Protein AF-A0A9C8FVY1-F1 (afdb_monomer_lite)

Structure (mmCIF, N/CA/C/O backbone):
data_AF-A0A9C8FVY1-F1
#
_entry.id   AF-A0A9C8FVY1-F1
#
loop_
_atom_site.group_PDB
_atom_site.id
_atom_site.type_symbol
_atom_site.label_atom_id
_atom_site.label_alt_id
_atom_site.label_comp_id
_atom_site.label_asym_id
_atom_site.label_entity_id
_atom_site.label_seq_id
_atom_site.pdbx_PDB_ins_code
_atom_site.Cartn_x
_atom_site.Cartn_y
_atom_site.Cartn_z
_atom_site.occupancy
_atom_site.B_iso_or_equiv
_atom_site.auth_seq_id
_atom_site.auth_comp_id
_atom_site.auth_asym_id
_atom_site.auth_atom_id
_atom_site.pdbx_PDB_model_num
ATOM 1 N N . MET A 1 1 ? 9.118 -18.200 20.146 1.00 46.69 1 MET A N 1
ATOM 2 C CA . MET A 1 1 ? 8.222 -17.027 20.017 1.00 46.69 1 MET A CA 1
ATOM 3 C C . MET A 1 1 ? 8.966 -15.969 19.210 1.00 46.69 1 MET A C 1
ATOM 5 O O . MET A 1 1 ? 10.042 -15.576 19.643 1.00 46.69 1 MET A O 1
ATOM 9 N N . ARG A 1 2 ? 8.496 -15.582 18.015 1.00 62.22 2 ARG A N 1
ATOM 10 C CA . ARG A 1 2 ? 9.132 -14.484 17.258 1.00 62.22 2 ARG A CA 1
ATOM 11 C C . ARG A 1 2 ? 8.849 -13.166 17.982 1.00 62.22 2 ARG A C 1
ATOM 13 O O . ARG A 1 2 ? 7.723 -12.948 18.423 1.00 62.22 2 ARG A O 1
ATOM 20 N N . LYS A 1 3 ? 9.872 -12.326 18.146 1.00 69.19 3 LYS A N 1
ATOM 21 C CA . LYS A 1 3 ? 9.739 -11.015 18.790 1.00 69.19 3 LYS A CA 1
ATOM 22 C C . LYS A 1 3 ? 8.829 -10.148 17.915 1.00 69.19 3 LYS A C 1
ATOM 24 O O . LYS A 1 3 ? 9.077 -10.031 16.721 1.00 69.19 3 LYS A O 1
ATOM 29 N N . GLN A 1 4 ? 7.752 -9.616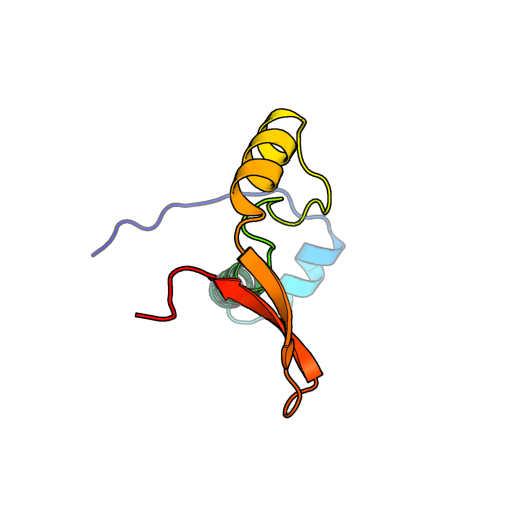 18.486 1.00 80.00 4 GLN A N 1
ATOM 30 C CA . GLN A 1 4 ? 6.897 -8.667 17.776 1.00 80.00 4 GLN A CA 1
ATOM 31 C C . GLN A 1 4 ? 7.550 -7.287 17.850 1.00 80.00 4 GLN A C 1
ATOM 33 O O . GLN A 1 4 ? 7.895 -6.831 18.940 1.00 80.00 4 GLN A O 1
ATOM 38 N N . GLU A 1 5 ? 7.739 -6.644 16.701 1.00 88.69 5 GLU A N 1
ATOM 39 C CA . GLU A 1 5 ? 8.165 -5.248 16.652 1.00 88.69 5 GLU A CA 1
ATOM 40 C C . GLU A 1 5 ? 6.969 -4.325 16.898 1.00 88.69 5 GLU A C 1
ATOM 42 O O . GLU A 1 5 ? 5.856 -4.586 16.436 1.00 88.69 5 GLU A O 1
ATOM 47 N N . ILE A 1 6 ? 7.192 -3.257 17.664 1.00 88.75 6 ILE A N 1
ATOM 48 C CA . ILE A 1 6 ? 6.174 -2.244 17.946 1.00 88.75 6 ILE A CA 1
ATOM 49 C C . ILE A 1 6 ? 6.387 -1.095 16.967 1.00 88.75 6 ILE A C 1
ATOM 51 O O . ILE A 1 6 ? 7.419 -0.430 17.004 1.00 88.75 6 ILE A O 1
ATOM 55 N N . ILE A 1 7 ? 5.388 -0.851 16.121 1.00 87.31 7 ILE A N 1
ATOM 56 C CA . ILE A 1 7 ? 5.353 0.279 15.192 1.00 87.31 7 ILE A CA 1
ATOM 57 C C . ILE A 1 7 ? 4.330 1.286 15.716 1.00 87.31 7 ILE A C 1
ATOM 59 O O . ILE A 1 7 ? 3.157 0.951 15.887 1.00 87.31 7 ILE A O 1
ATOM 63 N N . SER A 1 8 ? 4.770 2.521 15.945 1.00 90.31 8 SER A N 1
ATOM 64 C CA . SER A 1 8 ? 3.912 3.637 16.350 1.00 90.31 8 SER A CA 1
ATOM 65 C C . SER A 1 8 ? 3.840 4.654 15.219 1.00 90.31 8 SER A C 1
ATOM 67 O O . SER A 1 8 ? 4.872 5.102 14.726 1.00 90.31 8 SER A O 1
ATOM 69 N N . PHE A 1 9 ? 2.634 5.057 14.831 1.00 90.50 9 PHE A N 1
ATOM 70 C CA . PHE A 1 9 ? 2.417 6.108 13.839 1.00 90.50 9 PHE A CA 1
ATOM 71 C C . PHE A 1 9 ? 1.380 7.111 14.345 1.00 90.50 9 PHE A C 1
ATOM 73 O O . PHE A 1 9 ? 0.549 6.801 15.200 1.00 90.50 9 PHE A O 1
ATOM 80 N N . LYS A 1 10 ? 1.448 8.340 13.828 1.00 94.94 10 LYS A N 1
ATOM 81 C CA . LYS A 1 10 ? 0.452 9.376 14.112 1.00 94.94 10 LYS A CA 1
ATOM 82 C C . LYS A 1 10 ? -0.770 9.135 13.228 1.00 94.94 10 LYS A C 1
ATOM 84 O O . LYS A 1 10 ? -0.625 9.006 12.018 1.00 94.94 10 LYS A O 1
ATOM 89 N N . ALA A 1 11 ? -1.950 9.095 13.833 1.00 94.3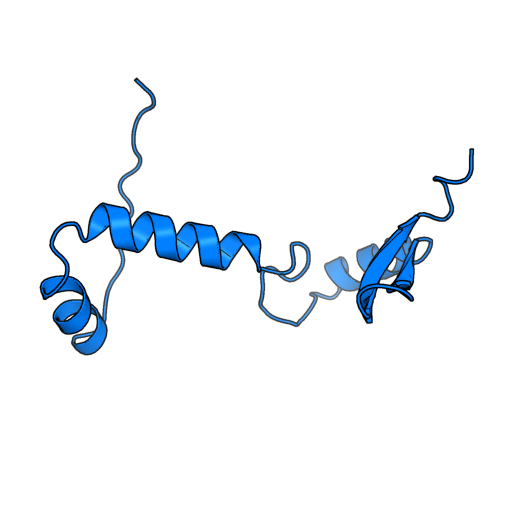8 11 ALA A N 1
ATOM 90 C CA . ALA A 1 11 ? -3.225 8.968 13.138 1.00 94.38 11 ALA A CA 1
ATOM 91 C C . ALA A 1 11 ? -4.017 10.269 13.282 1.00 94.38 11 ALA A C 1
ATOM 93 O O . ALA A 1 11 ? -3.997 10.890 14.347 1.00 94.38 11 ALA A O 1
ATOM 94 N N . ASP A 1 12 ? -4.712 10.676 12.222 1.00 97.19 12 ASP A N 1
ATOM 95 C CA . ASP A 1 12 ? -5.671 11.772 12.315 1.00 97.19 12 ASP A CA 1
ATOM 96 C C . ASP A 1 12 ? -6.907 11.366 13.139 1.00 97.19 12 ASP A C 1
ATOM 98 O O . ASP A 1 12 ? -7.163 10.185 13.402 1.00 97.19 12 ASP A O 1
ATOM 102 N N . GLN A 1 13 ? -7.685 12.364 13.561 1.00 97.56 13 GLN A N 1
ATOM 103 C CA . GLN A 1 13 ? -8.862 12.146 14.399 1.00 97.56 13 GLN A CA 1
ATOM 104 C C . GLN A 1 13 ? -9.886 11.210 13.740 1.00 97.56 13 GLN A C 1
ATOM 106 O O . GLN A 1 13 ? -10.465 10.356 14.413 1.00 97.56 13 GLN A O 1
ATOM 111 N N . ARG A 1 14 ? -10.072 11.318 12.421 1.00 97.44 14 ARG A N 1
ATOM 112 C CA . ARG A 1 14 ? -11.042 10.510 11.679 1.00 97.44 14 ARG A CA 1
ATOM 113 C C . ARG A 1 14 ? -10.660 9.030 11.706 1.00 97.44 14 ARG A C 1
ATOM 115 O O . ARG A 1 14 ? -11.526 8.178 11.913 1.00 97.44 14 ARG A O 1
ATOM 122 N N . LEU A 1 15 ? -9.378 8.713 11.534 1.00 95.12 15 LEU A N 1
ATOM 123 C CA . LEU A 1 15 ? -8.864 7.349 11.617 1.00 95.12 15 LEU A CA 1
ATOM 124 C C . LEU A 1 15 ? -8.993 6.794 13.040 1.00 95.12 15 LEU A C 1
ATOM 126 O O . LEU A 1 15 ? -9.423 5.654 13.214 1.00 95.12 15 LEU A O 1
ATOM 130 N N . VAL A 1 16 ? -8.682 7.596 14.062 1.00 95.25 16 VAL A N 1
ATOM 131 C CA . VAL A 1 16 ? -8.824 7.188 15.471 1.00 95.25 16 VAL A CA 1
ATOM 132 C C . VAL A 1 16 ? -10.278 6.848 15.806 1.00 95.25 16 VAL A C 1
ATOM 134 O O . VAL A 1 16 ? -10.549 5.788 16.372 1.00 95.25 16 VAL A O 1
ATOM 137 N N . GLU A 1 17 ? -11.227 7.703 15.425 1.00 97.06 17 GLU A N 1
ATOM 138 C CA . GLU A 1 17 ? -12.659 7.481 15.658 1.00 97.06 17 GLU A CA 1
ATOM 139 C C . GLU A 1 17 ? -13.185 6.232 14.943 1.00 97.06 17 GLU A C 1
ATOM 141 O O . GLU A 1 17 ? -13.990 5.490 15.509 1.00 97.06 17 GLU A O 1
ATOM 146 N N . ALA A 1 18 ? -12.719 5.970 13.719 1.00 95.50 18 ALA A N 1
ATOM 147 C CA . ALA A 1 18 ? -13.066 4.757 12.987 1.00 95.50 18 ALA A CA 1
ATOM 148 C C . ALA A 1 18 ? -12.518 3.502 13.682 1.00 95.50 18 ALA A C 1
ATOM 150 O O . ALA A 1 18 ? -13.262 2.548 13.911 1.00 95.50 18 ALA A O 1
ATOM 151 N N . LEU A 1 19 ? -11.240 3.516 14.076 1.00 94.94 19 LEU A N 1
ATOM 152 C CA . LEU A 1 19 ? -10.592 2.388 14.748 1.00 94.94 19 LEU A CA 1
ATOM 153 C C . LEU A 1 19 ? -11.206 2.101 16.124 1.00 94.94 19 LEU A C 1
ATOM 155 O O . LEU A 1 19 ? -11.310 0.940 16.507 1.00 94.94 19 LEU A O 1
ATOM 159 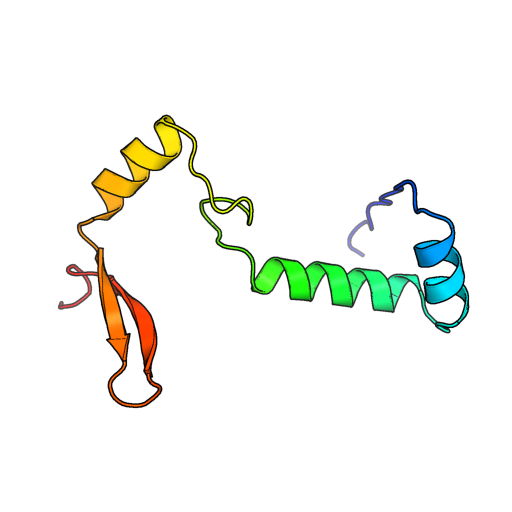N N . ASN A 1 20 ? -11.660 3.115 16.864 1.00 94.75 20 ASN A N 1
ATOM 160 C CA . ASN A 1 20 ? -12.278 2.933 18.185 1.00 94.75 20 ASN A CA 1
ATOM 161 C C . ASN A 1 20 ? -13.581 2.118 18.161 1.00 94.75 20 ASN A C 1
ATOM 163 O O . ASN A 1 20 ? -13.976 1.583 19.193 1.00 94.75 20 ASN A O 1
ATOM 167 N N . LYS A 1 21 ? -14.230 1.989 16.999 1.00 94.75 21 LYS A N 1
ATOM 168 C CA . LYS A 1 21 ? -15.435 1.164 16.818 1.00 94.75 21 LYS A CA 1
ATOM 169 C C . LYS A 1 21 ? -15.113 -0.316 16.579 1.00 94.75 21 LYS A C 1
ATOM 171 O O . LYS A 1 21 ? -16.027 -1.132 16.508 1.00 94.75 21 LYS A O 1
ATOM 176 N N . ILE A 1 22 ? -13.834 -0.666 16.429 1.00 94.69 22 ILE A N 1
ATOM 177 C CA . ILE A 1 22 ? -13.382 -2.014 16.083 1.00 94.69 22 ILE A CA 1
ATOM 178 C C . ILE A 1 22 ? -12.909 -2.738 17.352 1.00 94.69 22 ILE A C 1
ATOM 180 O O . ILE A 1 22 ? -12.024 -2.231 18.044 1.00 94.69 22 ILE A O 1
ATOM 184 N N . PRO A 1 23 ? -13.424 -3.946 17.647 1.00 87.75 23 PRO A N 1
ATOM 185 C CA . PRO A 1 23 ? -13.099 -4.661 18.881 1.00 87.75 23 PRO A CA 1
ATOM 186 C C . PRO A 1 23 ? -11.614 -5.046 18.985 1.00 87.75 23 PRO A C 1
ATOM 188 O O . PRO A 1 23 ? -11.024 -4.911 20.054 1.00 87.75 23 PRO A O 1
ATOM 191 N N . ASN A 1 24 ? -10.974 -5.455 17.879 1.00 93.56 24 ASN A N 1
ATOM 192 C CA . ASN A 1 24 ? -9.538 -5.757 17.830 1.00 93.56 24 ASN A CA 1
ATOM 193 C C . ASN A 1 24 ? -8.803 -4.886 16.800 1.00 93.56 24 ASN A C 1
ATOM 195 O O . ASN A 1 24 ? -8.517 -5.301 15.675 1.00 93.56 24 ASN A O 1
ATOM 199 N N . ARG A 1 25 ? -8.482 -3.654 17.205 1.00 93.62 25 ARG A N 1
ATOM 200 C CA . ARG A 1 25 ? -7.790 -2.657 16.369 1.00 93.62 25 ARG A CA 1
ATOM 201 C C . ARG A 1 25 ? -6.489 -3.187 15.771 1.00 93.62 25 ARG A C 1
ATOM 203 O O . ARG A 1 25 ? -6.259 -3.029 14.579 1.00 93.62 25 ARG A O 1
ATOM 210 N N . SER A 1 26 ? -5.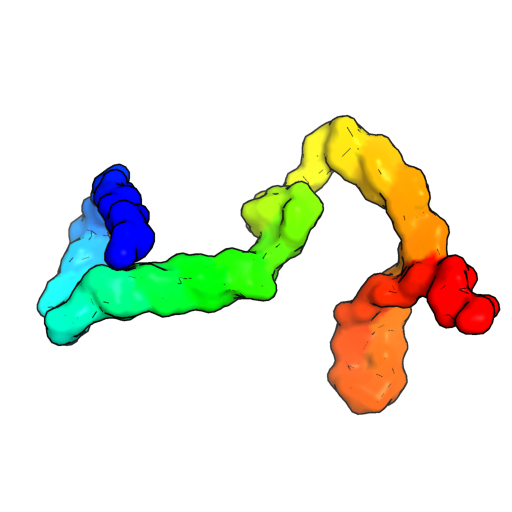654 -3.839 16.578 1.00 91.12 26 SER A N 1
ATOM 211 C CA . SER A 1 26 ? -4.337 -4.307 16.134 1.00 91.12 26 SER A CA 1
ATOM 212 C C . SER A 1 26 ? -4.437 -5.403 15.079 1.00 91.12 26 SER A C 1
ATOM 214 O O . SER A 1 26 ? -3.671 -5.409 14.121 1.00 91.12 26 SER A O 1
ATOM 216 N N . GLU A 1 27 ? -5.370 -6.342 15.232 1.00 93.44 27 GLU A N 1
ATOM 217 C CA . GLU A 1 27 ? -5.629 -7.362 14.213 1.00 93.44 27 GLU A CA 1
ATOM 218 C C . GLU A 1 27 ? -6.179 -6.752 12.926 1.00 93.44 27 GLU A C 1
ATOM 220 O O . GLU A 1 27 ? -5.653 -7.037 11.852 1.00 93.44 27 GLU A O 1
ATOM 225 N N . PHE A 1 28 ? -7.156 -5.849 13.038 1.00 94.12 28 PHE A N 1
ATOM 226 C CA . PHE A 1 28 ? -7.715 -5.158 11.882 1.00 94.12 28 PHE A CA 1
ATOM 227 C C . PHE A 1 28 ? -6.649 -4.377 11.105 1.00 94.12 28 PHE A C 1
ATOM 229 O O . PHE A 1 28 ? -6.546 -4.536 9.891 1.00 94.12 28 PHE A O 1
ATOM 236 N N . ILE A 1 29 ? -5.826 -3.581 11.799 1.00 93.12 29 ILE A N 1
ATOM 237 C CA . ILE A 1 29 ? -4.751 -2.790 11.184 1.00 93.12 29 ILE A CA 1
ATOM 238 C C . ILE A 1 29 ? -3.737 -3.711 10.506 1.00 93.12 29 ILE A C 1
ATOM 240 O O . ILE A 1 29 ? -3.402 -3.479 9.349 1.00 93.12 29 ILE A O 1
ATOM 244 N N . ARG A 1 30 ? -3.287 -4.782 11.176 1.00 91.44 30 ARG A N 1
ATOM 245 C CA . ARG A 1 30 ? -2.349 -5.747 10.576 1.00 91.44 30 ARG A CA 1
ATOM 246 C C . ARG A 1 30 ? -2.911 -6.350 9.294 1.00 91.44 30 ARG A C 1
ATOM 248 O O . ARG A 1 30 ? -2.236 -6.331 8.272 1.00 91.44 30 ARG A O 1
ATOM 255 N N . ALA A 1 31 ? -4.147 -6.840 9.336 1.00 91.31 31 ALA A N 1
ATOM 256 C CA . ALA A 1 31 ? -4.777 -7.454 8.176 1.00 91.31 31 ALA A CA 1
ATOM 257 C C . ALA A 1 31 ? -4.998 -6.443 7.039 1.00 91.31 31 ALA A C 1
ATOM 259 O O . ALA A 1 31 ? -4.813 -6.780 5.875 1.00 91.31 31 ALA A O 1
ATOM 260 N N . ALA A 1 32 ? -5.373 -5.201 7.359 1.00 91.94 32 ALA A N 1
ATOM 261 C CA . ALA A 1 32 ? -5.555 -4.145 6.369 1.00 91.94 32 ALA A CA 1
ATOM 262 C C . ALA A 1 32 ? -4.237 -3.748 5.691 1.00 91.94 32 ALA A C 1
ATOM 264 O O . ALA A 1 32 ? -4.203 -3.637 4.470 1.00 91.94 32 ALA A O 1
ATOM 265 N N . VAL A 1 33 ? -3.158 -3.583 6.463 1.00 89.81 33 VAL A N 1
ATOM 266 C CA . VAL A 1 33 ? -1.832 -3.235 5.932 1.00 89.81 33 VAL A CA 1
ATOM 267 C C . VAL A 1 33 ? -1.274 -4.364 5.065 1.00 89.81 33 VAL A C 1
ATOM 269 O O . VAL A 1 33 ? -0.822 -4.089 3.960 1.00 89.81 33 VAL A O 1
ATOM 272 N N . LEU A 1 34 ? -1.360 -5.623 5.512 1.00 89.00 34 LEU A N 1
ATOM 273 C CA . LEU A 1 34 ? -0.894 -6.772 4.723 1.00 89.00 34 LEU A CA 1
ATOM 274 C C . LEU A 1 34 ? -1.650 -6.890 3.395 1.00 89.00 34 LEU A C 1
ATOM 276 O O . LEU A 1 34 ? -1.022 -6.948 2.345 1.00 89.00 34 LEU A O 1
ATOM 280 N N . ARG A 1 35 ? -2.988 -6.804 3.418 1.00 88.00 35 ARG A N 1
ATOM 281 C CA . ARG A 1 35 ? -3.787 -6.813 2.181 1.00 88.00 35 ARG A CA 1
ATOM 282 C C . ARG A 1 35 ? -3.459 -5.647 1.256 1.00 88.00 35 ARG A C 1
ATOM 284 O O . ARG A 1 35 ? -3.535 -5.798 0.042 1.00 88.00 35 ARG A O 1
ATOM 291 N N . ALA A 1 36 ? -3.158 -4.474 1.808 1.00 85.75 36 ALA A N 1
ATOM 292 C CA . ALA A 1 36 ? -2.739 -3.346 0.990 1.00 85.75 36 ALA A CA 1
ATOM 293 C C . ALA A 1 36 ? -1.409 -3.661 0.291 1.00 85.75 36 ALA A C 1
ATOM 295 O O . ALA A 1 36 ? -1.302 -3.422 -0.904 1.00 85.75 36 ALA A O 1
ATOM 296 N N . MET A 1 37 ? -0.448 -4.258 1.003 1.00 84.31 37 MET A N 1
ATOM 297 C CA . MET A 1 37 ? 0.863 -4.635 0.464 1.00 84.31 37 MET A CA 1
ATOM 298 C C . MET A 1 37 ? 0.802 -5.722 -0.610 1.00 84.31 37 MET A C 1
ATOM 300 O O . MET A 1 37 ? 1.525 -5.608 -1.594 1.00 84.31 37 MET A O 1
ATOM 304 N N . ASP A 1 38 ? -0.085 -6.712 -0.478 1.00 82.50 38 ASP A N 1
ATOM 305 C CA . ASP A 1 38 ? -0.252 -7.773 -1.486 1.00 82.50 38 ASP A CA 1
ATOM 306 C C . ASP A 1 38 ? -0.642 -7.228 -2.875 1.00 82.50 38 ASP A C 1
ATOM 308 O O . ASP A 1 38 ? -0.423 -7.888 -3.886 1.00 82.50 38 ASP A O 1
ATOM 312 N N . ASN A 1 39 ? -1.202 -6.015 -2.935 1.00 78.88 39 ASN A N 1
ATOM 313 C CA . ASN A 1 39 ? -1.657 -5.373 -4.171 1.00 78.88 39 ASN A CA 1
ATOM 314 C C . ASN A 1 39 ? -0.732 -4.237 -4.644 1.00 78.88 39 ASN A C 1
ATOM 316 O O . ASN A 1 39 ? -1.064 -3.517 -5.587 1.00 78.88 39 ASN A O 1
ATOM 320 N N . ILE A 1 40 ? 0.409 -4.027 -3.982 1.00 84.19 40 ILE A N 1
ATOM 321 C CA . ILE A 1 40 ? 1.361 -2.980 -4.352 1.00 84.19 40 ILE A CA 1
ATOM 322 C C . ILE A 1 40 ? 2.278 -3.490 -5.464 1.00 84.19 40 ILE A C 1
ATOM 324 O O . ILE A 1 40 ? 2.852 -4.571 -5.368 1.00 84.19 40 ILE A O 1
ATOM 328 N N . CYS A 1 41 ? 2.477 -2.673 -6.504 1.00 85.44 41 CYS A N 1
ATOM 329 C CA . CYS A 1 41 ? 3.485 -2.959 -7.520 1.00 85.44 41 CYS A CA 1
ATOM 330 C C . CYS A 1 41 ? 4.870 -3.092 -6.852 1.00 85.44 41 CYS A C 1
ATOM 332 O O . CYS A 1 41 ? 5.341 -2.119 -6.250 1.00 85.44 41 CYS A O 1
ATOM 334 N N . PRO A 1 42 ? 5.544 -4.251 -6.963 1.00 84.38 42 PRO A N 1
ATOM 335 C CA . PRO A 1 42 ? 6.782 -4.522 -6.232 1.00 84.38 42 PRO A CA 1
ATOM 336 C C . PRO A 1 42 ? 7.951 -3.652 -6.702 1.00 84.38 42 PRO A C 1
ATOM 338 O O . PRO A 1 42 ? 8.909 -3.455 -5.957 1.00 84.38 42 PRO A O 1
ATOM 341 N N . LEU A 1 43 ? 7.870 -3.096 -7.913 1.00 87.69 43 LEU A N 1
ATOM 342 C CA . LEU A 1 43 ? 8.913 -2.238 -8.456 1.00 87.69 43 LEU A CA 1
ATOM 343 C C . LEU A 1 43 ? 8.780 -0.794 -7.962 1.00 87.69 43 LEU A C 1
ATOM 345 O O . LEU A 1 43 ? 9.694 -0.269 -7.332 1.00 87.69 43 LEU A O 1
ATOM 349 N N . CYS A 1 44 ? 7.634 -0.152 -8.205 1.00 89.69 44 CYS A N 1
ATOM 350 C CA . CYS A 1 44 ? 7.430 1.245 -7.807 1.00 89.69 44 CYS A CA 1
ATOM 351 C C . CYS A 1 44 ? 6.988 1.401 -6.344 1.00 89.69 44 CYS A C 1
ATOM 353 O O . CYS A 1 44 ? 6.860 2.521 -5.863 1.00 89.69 44 CYS A O 1
ATOM 355 N N . GLN A 1 45 ? 6.720 0.301 -5.631 1.00 86.62 45 GLN A N 1
ATOM 356 C CA . GLN A 1 45 ? 6.209 0.314 -4.254 1.00 86.62 45 GLN A CA 1
ATOM 357 C C . GLN A 1 45 ? 4.909 1.128 -4.116 1.00 86.62 45 GLN A C 1
ATOM 359 O O . GLN A 1 45 ? 4.633 1.746 -3.091 1.00 86.62 45 GLN A O 1
ATOM 364 N N . GLY A 1 46 ? 4.095 1.125 -5.176 1.00 84.06 46 GLY A N 1
ATOM 365 C CA . GLY A 1 46 ? 2.767 1.740 -5.186 1.00 84.06 46 GLY A CA 1
ATOM 366 C C . GLY A 1 46 ? 2.768 3.239 -5.477 1.00 84.06 46 GLY A C 1
ATOM 367 O O . GLY A 1 46 ? 1.704 3.850 -5.461 1.00 84.06 46 GLY A O 1
ATOM 368 N N . THR A 1 47 ? 3.921 3.840 -5.786 1.00 88.38 47 THR A N 1
ATOM 369 C CA . THR A 1 47 ? 4.006 5.256 -6.189 1.00 88.38 47 THR A CA 1
ATOM 370 C C . THR A 1 47 ? 3.473 5.502 -7.601 1.00 88.38 47 THR A C 1
ATOM 372 O O . THR A 1 47 ? 3.129 6.630 -7.941 1.00 88.38 47 THR A O 1
ATOM 375 N N . GLY A 1 48 ? 3.449 4.463 -8.442 1.00 87.69 48 GLY A N 1
ATOM 376 C CA . GLY A 1 48 ? 3.148 4.572 -9.871 1.00 87.69 48 GLY A CA 1
ATOM 377 C C . GLY A 1 48 ? 4.248 5.256 -10.694 1.00 87.69 48 GLY A C 1
ATOM 378 O O . GLY A 1 48 ? 4.052 5.472 -11.885 1.00 87.69 48 GLY A O 1
ATOM 379 N N . ILE A 1 49 ? 5.390 5.594 -10.085 1.00 91.12 49 ILE A N 1
ATOM 380 C CA . ILE A 1 49 ? 6.498 6.308 -10.731 1.00 91.12 49 ILE A CA 1
ATOM 381 C C . ILE A 1 49 ? 7.808 5.588 -10.407 1.00 91.12 49 ILE A C 1
ATOM 383 O O . ILE A 1 49 ? 8.083 5.284 -9.245 1.00 91.12 49 ILE A O 1
ATOM 387 N N . LEU A 1 50 ? 8.618 5.332 -11.433 1.00 92.25 50 LEU A N 1
ATOM 388 C CA . LEU A 1 50 ? 9.958 4.768 -11.287 1.00 92.25 50 LEU A CA 1
ATOM 389 C C . LEU A 1 50 ? 10.996 5.880 -11.142 1.00 92.25 50 LEU A C 1
ATOM 391 O O . LEU A 1 50 ? 10.897 6.927 -11.783 1.00 92.25 50 LEU A O 1
ATOM 395 N N . THR A 1 51 ? 12.010 5.650 -10.312 1.00 94.06 51 THR A N 1
ATOM 396 C CA . THR A 1 51 ? 13.227 6.469 -10.348 1.00 94.06 51 THR A CA 1
ATOM 397 C C . THR A 1 51 ? 14.000 6.212 -11.649 1.00 94.06 51 THR A C 1
ATOM 399 O O . THR A 1 51 ? 13.807 5.159 -12.261 1.00 94.06 51 THR A O 1
ATOM 402 N N . PRO A 1 52 ? 14.918 7.105 -12.066 1.00 95.06 52 PRO A N 1
ATOM 403 C CA . PRO A 1 52 ? 15.730 6.876 -13.264 1.00 95.06 52 PRO A CA 1
ATOM 404 C C . PRO A 1 52 ? 16.454 5.520 -13.256 1.00 95.06 52 PRO A C 1
ATOM 406 O O . PRO A 1 52 ? 16.367 4.774 -14.222 1.00 95.06 52 PRO A O 1
ATOM 409 N N . SER A 1 53 ? 17.062 5.135 -12.130 1.00 94.38 53 SER A N 1
ATOM 410 C CA . SER A 1 53 ? 17.726 3.830 -12.005 1.00 94.38 53 SER A CA 1
ATOM 411 C C . SER A 1 53 ? 16.746 2.654 -12.056 1.00 94.38 53 SER A C 1
ATOM 413 O O . SER A 1 53 ? 17.044 1.627 -12.650 1.00 94.38 53 SER A O 1
ATOM 415 N N . GLN A 1 54 ? 15.549 2.781 -11.469 1.00 93.69 54 GLN A N 1
ATOM 416 C CA . GLN A 1 54 ? 14.519 1.742 -11.606 1.00 93.69 54 GLN A CA 1
ATOM 417 C C . GLN A 1 54 ? 14.035 1.605 -13.051 1.00 93.69 54 GLN A C 1
ATOM 419 O O . GLN A 1 54 ? 13.711 0.500 -13.473 1.00 93.69 54 GLN A O 1
ATOM 424 N N . GLN A 1 55 ? 13.982 2.708 -13.798 1.00 92.06 55 GLN A N 1
ATOM 425 C CA . GLN A 1 55 ? 13.615 2.700 -15.208 1.00 92.06 55 GLN A CA 1
ATOM 426 C C . GLN A 1 55 ? 14.693 2.028 -16.068 1.00 92.06 55 GLN A C 1
ATOM 428 O O . GLN A 1 55 ? 14.352 1.223 -16.926 1.00 92.06 55 GLN A O 1
ATOM 433 N N . GLU A 1 56 ? 15.978 2.274 -15.801 1.00 92.25 56 GLU A N 1
ATOM 434 C CA . GLU A 1 56 ? 17.087 1.557 -16.452 1.00 92.25 56 GLU A CA 1
ATOM 435 C C . GLU A 1 56 ? 16.971 0.037 -16.247 1.00 92.25 56 GLU A C 1
ATOM 437 O O . GLU A 1 56 ? 16.982 -0.719 -17.216 1.00 92.25 56 GLU A O 1
ATOM 442 N N . HIS A 1 57 ? 16.742 -0.413 -15.010 1.00 90.12 57 HIS A N 1
ATOM 443 C CA . HIS A 1 57 ? 16.519 -1.835 -14.720 1.00 90.12 57 HIS A CA 1
ATOM 444 C C . HIS A 1 57 ? 15.224 -2.386 -15.331 1.00 90.12 57 HIS A C 1
ATOM 446 O O . HIS A 1 57 ? 15.156 -3.560 -15.688 1.00 90.12 57 HIS A O 1
ATOM 452 N N . TRP A 1 58 ? 14.186 -1.558 -15.467 1.00 88.69 58 TRP A N 1
ATOM 453 C CA . TRP A 1 58 ? 12.957 -1.955 -16.151 1.00 88.69 58 TRP A CA 1
ATOM 454 C C . TRP A 1 58 ? 13.200 -2.235 -17.637 1.00 88.69 58 TRP A C 1
ATOM 456 O O . TRP A 1 58 ? 12.659 -3.204 -18.157 1.00 88.69 58 TRP A O 1
ATOM 466 N N . HIS A 1 59 ? 14.055 -1.450 -18.297 1.00 86.62 59 HIS A N 1
ATOM 467 C CA . HIS A 1 59 ? 14.437 -1.690 -19.690 1.00 86.62 59 HIS A CA 1
ATOM 468 C C . HIS A 1 59 ? 15.202 -3.011 -19.866 1.00 86.62 59 HIS A C 1
ATOM 470 O O . HIS A 1 59 ? 14.981 -3.732 -20.832 1.00 86.62 59 HIS A O 1
ATOM 476 N N . GLU A 1 60 ? 16.048 -3.399 -18.910 1.00 84.69 60 GLU A N 1
ATOM 477 C CA . GLU A 1 60 ? 16.699 -4.722 -18.924 1.00 84.69 60 GLU A CA 1
ATOM 478 C C . GLU A 1 60 ? 15.682 -5.870 -18.760 1.00 84.69 60 GLU A C 1
ATOM 480 O O . GLU A 1 60 ? 15.852 -6.958 -19.324 1.00 84.69 60 GLU A O 1
ATOM 485 N N . PHE A 1 61 ? 14.599 -5.613 -18.018 1.00 84.75 61 PHE A N 1
ATOM 486 C CA . PHE A 1 61 ? 13.496 -6.545 -17.792 1.00 84.75 61 PHE A CA 1
ATOM 487 C C . PHE A 1 61 ? 12.582 -6.732 -19.024 1.00 84.75 61 PHE A C 1
ATOM 489 O O . PHE A 1 61 ? 11.811 -7.689 -19.041 1.00 84.75 61 PHE A O 1
ATOM 496 N N . GLU A 1 62 ? 12.707 -5.913 -20.081 1.00 73.62 62 GLU A N 1
ATOM 497 C CA . GLU A 1 62 ? 11.884 -5.957 -21.314 1.00 73.62 62 GLU A CA 1
ATOM 498 C C . GLU A 1 62 ? 11.984 -7.260 -22.128 1.00 73.62 62 GLU A C 1
ATOM 500 O O . GLU A 1 62 ? 11.186 -7.474 -23.035 1.00 73.62 62 GLU A O 1
ATOM 505 N N . HIS A 1 63 ? 12.881 -8.181 -21.766 1.00 79.94 63 HIS A N 1
ATOM 506 C CA . HIS A 1 63 ? 12.834 -9.583 -22.219 1.00 79.94 63 HIS A CA 1
ATOM 507 C C . HIS A 1 63 ? 11.627 -10.367 -21.653 1.00 79.94 63 HIS A C 1
ATOM 509 O O . HIS A 1 63 ? 11.521 -11.583 -21.816 1.00 79.94 63 HIS A O 1
ATOM 515 N N . HIS A 1 64 ? 10.744 -9.683 -20.926 1.00 86.94 64 HIS A N 1
ATOM 516 C CA . HIS A 1 64 ? 9.447 -10.170 -20.498 1.00 86.94 64 HIS A CA 1
ATOM 517 C C . HIS A 1 64 ? 8.355 -9.323 -21.146 1.00 86.94 64 HIS A C 1
ATOM 519 O O . HIS A 1 64 ? 8.339 -8.095 -21.032 1.00 86.94 64 HIS A O 1
ATOM 525 N N . SER A 1 65 ? 7.398 -9.986 -21.785 1.00 86.69 65 SER A N 1
ATOM 526 C CA . SER A 1 65 ? 6.278 -9.319 -22.443 1.00 86.69 65 SER A CA 1
ATOM 527 C C . SER A 1 65 ? 5.107 -9.121 -21.480 1.00 86.69 65 SER A C 1
ATOM 529 O O . SER A 1 65 ? 4.774 -9.998 -20.685 1.00 86.69 65 SER A O 1
ATOM 531 N N . ILE A 1 66 ? 4.434 -7.972 -21.569 1.00 88.88 66 ILE A N 1
ATOM 532 C CA . ILE A 1 66 ? 3.147 -7.753 -20.900 1.00 88.88 66 ILE A CA 1
ATOM 533 C C . ILE A 1 66 ? 2.046 -8.247 -21.834 1.00 88.88 66 ILE A C 1
ATOM 535 O O . ILE A 1 66 ? 1.850 -7.706 -22.923 1.00 88.88 66 ILE A O 1
ATOM 539 N N . VAL A 1 67 ? 1.320 -9.271 -21.402 1.00 92.06 67 VAL A N 1
ATOM 540 C CA . VAL A 1 67 ? 0.307 -9.963 -22.202 1.00 92.06 67 VAL A CA 1
ATOM 541 C C . VAL A 1 67 ? -1.032 -9.996 -21.473 1.00 92.06 67 VAL A C 1
ATOM 543 O O . VAL A 1 67 ? -1.106 -9.987 -20.245 1.00 92.06 67 VAL A O 1
ATOM 546 N N . THR A 1 68 ? -2.120 -10.032 -22.238 1.00 94.50 68 THR A N 1
ATOM 547 C CA . THR A 1 68 ? -3.478 -10.158 -21.696 1.00 94.50 68 THR A CA 1
ATOM 548 C C . THR A 1 68 ? -3.950 -11.597 -21.837 1.00 94.50 68 THR A C 1
ATOM 550 O O . THR A 1 68 ? -4.011 -12.134 -22.946 1.00 94.50 68 THR A O 1
ATOM 553 N N . CYS A 1 69 ? -4.323 -12.221 -20.720 1.00 93.38 69 CYS A N 1
ATOM 554 C CA . CYS A 1 69 ? -4.878 -13.567 -20.717 1.00 93.38 69 CYS A CA 1
ATOM 555 C C . CYS A 1 69 ? -6.201 -13.605 -21.494 1.00 93.38 69 CYS A C 1
ATOM 557 O O . CYS A 1 69 ? -7.102 -12.795 -21.268 1.00 93.38 69 CYS A O 1
ATOM 559 N N . GLN A 1 70 ? -6.356 -14.564 -22.408 1.00 94.88 70 GLN A N 1
ATOM 560 C CA . GLN A 1 70 ? -7.567 -14.650 -23.228 1.00 94.88 70 GLN A CA 1
ATOM 561 C C . GLN A 1 70 ? -8.790 -15.161 -22.458 1.00 94.88 70 GLN A C 1
ATOM 563 O O . GLN A 1 70 ? -9.909 -14.810 -22.839 1.00 94.88 70 GLN A O 1
ATOM 568 N N . GLU A 1 71 ? -8.584 -15.916 -21.376 1.00 95.56 71 GLU A N 1
ATOM 569 C CA . GLU A 1 71 ? -9.647 -16.523 -20.565 1.00 95.56 71 GLU A CA 1
ATOM 570 C C . GLU A 1 71 ? -10.190 -15.566 -19.499 1.00 95.56 71 GLU A C 1
ATOM 572 O O . GLU A 1 71 ? -11.390 -15.302 -19.470 1.00 95.56 71 GLU A O 1
ATOM 577 N N . CYS A 1 72 ? -9.319 -15.007 -18.650 1.00 95.88 72 CYS A N 1
ATOM 578 C CA . CYS A 1 72 ? -9.732 -14.125 -17.553 1.00 95.88 72 CYS A CA 1
ATOM 579 C C . CYS A 1 72 ? -9.640 -12.625 -17.871 1.00 95.88 72 CYS A C 1
ATOM 581 O O . CYS A 1 72 ? -10.138 -11.825 -17.089 1.00 95.88 72 CYS A O 1
ATOM 583 N N . LYS A 1 73 ? -9.039 -12.235 -19.008 1.00 93.38 73 LYS A N 1
ATOM 584 C CA . LYS A 1 73 ? -8.795 -10.834 -19.422 1.00 93.38 73 LYS A CA 1
ATOM 585 C C . LYS A 1 73 ? -7.860 -10.029 -18.514 1.00 93.38 73 LYS A C 1
ATOM 587 O O . LYS A 1 73 ? -7.692 -8.835 -18.739 1.00 93.38 73 LYS A O 1
ATOM 592 N N . GLU A 1 74 ? -7.201 -10.680 -17.562 1.00 93.00 74 GLU A N 1
ATOM 593 C CA . GLU A 1 74 ? -6.193 -10.049 -16.715 1.00 93.00 74 GLU A CA 1
ATOM 594 C C . GLU A 1 74 ? -4.850 -9.905 -17.438 1.00 93.00 74 GLU A C 1
ATOM 596 O O . GLU A 1 74 ? -4.472 -10.728 -18.282 1.00 93.00 74 GLU A O 1
ATOM 601 N N . THR A 1 75 ? -4.118 -8.851 -17.086 1.00 90.62 75 THR A N 1
ATOM 602 C CA . THR A 1 75 ? -2.767 -8.593 -17.586 1.00 90.62 75 THR A CA 1
ATOM 603 C C . THR A 1 75 ? -1.745 -9.316 -16.718 1.00 90.62 75 THR A C 1
ATOM 605 O O . THR A 1 75 ? -1.775 -9.203 -15.494 1.00 90.62 75 THR A O 1
ATOM 608 N N . TYR A 1 76 ? -0.811 -10.022 -17.347 1.00 90.06 76 TYR A N 1
ATOM 609 C CA . TYR A 1 76 ? 0.303 -10.679 -16.671 1.00 90.06 76 TYR A CA 1
ATOM 610 C C . TYR A 1 76 ? 1.606 -10.480 -17.449 1.00 90.06 76 TYR A C 1
ATOM 612 O O . TYR A 1 76 ? 1.609 -10.046 -18.602 1.00 90.06 76 TYR A O 1
ATOM 620 N N . ILE A 1 77 ? 2.721 -10.761 -16.786 1.00 89.25 77 ILE A N 1
ATOM 621 C CA . ILE A 1 77 ? 4.062 -10.687 -17.365 1.00 89.25 77 ILE A CA 1
ATOM 622 C C . ILE A 1 77 ? 4.456 -12.106 -17.786 1.00 89.25 77 ILE A C 1
ATOM 624 O O . ILE A 1 77 ? 4.414 -13.012 -16.955 1.00 89.25 77 ILE A O 1
ATOM 628 N N . SER A 1 78 ? 4.821 -12.310 -19.051 1.00 89.50 78 SER A N 1
ATOM 629 C CA . SER A 1 78 ? 5.343 -13.580 -19.567 1.00 89.50 78 SER A CA 1
ATOM 630 C C . SER A 1 78 ? 6.857 -13.513 -19.735 1.00 89.50 78 SER A C 1
ATOM 632 O O . SER A 1 78 ? 7.372 -12.529 -20.261 1.00 89.50 78 SER A O 1
ATOM 634 N N . CYS A 1 79 ? 7.5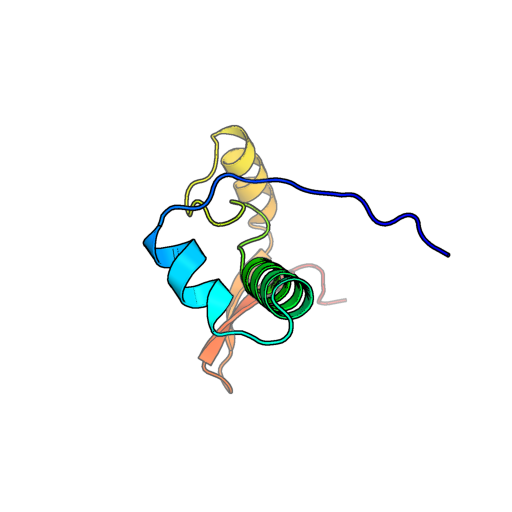67 -14.561 -19.317 1.00 87.06 79 CYS A N 1
ATOM 635 C CA . CYS A 1 79 ? 9.005 -14.686 -19.530 1.00 87.06 79 CYS A CA 1
ATOM 636 C C . CYS A 1 79 ? 9.300 -15.402 -20.848 1.00 87.06 79 CYS A C 1
ATOM 638 O O . CYS A 1 79 ? 8.874 -16.542 -21.045 1.00 87.06 79 CYS A O 1
ATOM 640 N N . ASP A 1 80 ? 10.098 -14.781 -21.714 1.00 81.25 80 ASP A N 1
ATOM 641 C CA . ASP A 1 80 ? 10.489 -15.385 -22.992 1.00 81.25 80 ASP A CA 1
ATOM 642 C C . ASP A 1 80 ? 11.453 -16.581 -22.802 1.00 81.25 80 ASP A C 1
ATOM 644 O O . ASP A 1 80 ? 11.618 -17.407 -23.699 1.00 81.25 80 ASP A O 1
ATOM 648 N N . HIS A 1 81 ? 12.051 -16.725 -21.610 1.00 74.44 81 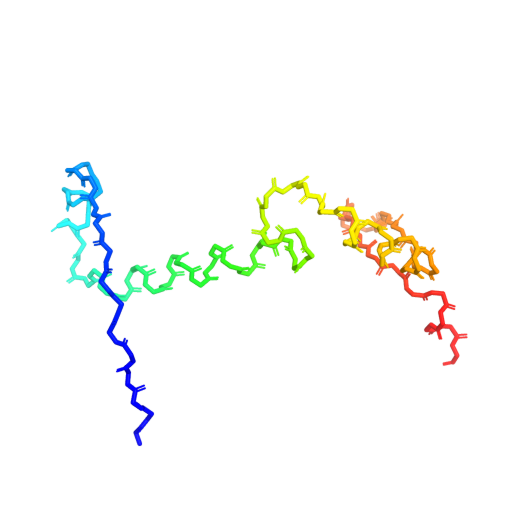HIS A N 1
ATOM 649 C CA . HIS A 1 81 ? 12.954 -17.826 -21.251 1.00 74.44 81 HIS A CA 1
ATOM 650 C C . HIS A 1 81 ? 12.263 -19.056 -20.636 1.00 74.44 81 HIS A C 1
ATOM 652 O O . HIS A 1 81 ? 12.916 -20.084 -20.479 1.00 74.44 81 HIS A O 1
ATOM 658 N N . GLU A 1 82 ? 10.967 -18.998 -20.310 1.00 60.16 82 GLU A N 1
ATOM 659 C CA . GLU A 1 82 ? 10.227 -20.139 -19.731 1.00 60.16 82 GLU A CA 1
ATOM 660 C C . GLU A 1 82 ? 9.715 -21.143 -20.784 1.00 60.16 82 GLU A C 1
ATOM 662 O O . GLU A 1 82 ? 9.074 -22.135 -20.445 1.00 60.16 82 GLU A O 1
ATOM 667 N N . SER A 1 83 ? 10.033 -20.935 -22.066 1.00 53.69 83 SER A N 1
ATOM 668 C CA . SER A 1 83 ? 9.739 -21.885 -23.150 1.00 53.69 83 SER A CA 1
ATOM 669 C C . SER A 1 83 ? 10.883 -22.893 -23.354 1.00 53.69 83 SER A C 1
ATOM 671 O O . SER A 1 83 ? 11.476 -22.947 -24.434 1.00 53.69 83 SER A O 1
ATOM 673 N N . GLY A 1 84 ? 11.213 -23.659 -22.308 1.00 42.25 84 GLY A N 1
ATOM 674 C CA . GLY A 1 84 ? 12.217 -24.734 -22.317 1.00 42.25 84 GLY A CA 1
ATOM 675 C C . GLY A 1 84 ? 11.699 -26.020 -21.694 1.00 42.25 84 GLY A C 1
ATOM 676 O O . GLY A 1 84 ? 11.331 -25.972 -20.501 1.00 42.25 84 GLY A O 1
#

Secondary structure (DSSP, 8-state):
-PPPPP------HHHHHHHTT-TTHHHHHHHHHHHHHHTS-TTTTTSS---HHHHHHHHHGGGEEEEE-TTT--EEEEETT---

Radius of gyration: 19.46 Å; chains: 1; bounding box: 33×37×43 Å

Foldseek 3Di:
DDDDDDDDDDDDPVVVVVLVVPPDSPVVVVVVVVVVQVPADPQVRNPPDHDPVSVVVVVVVVCWDFDADPPPRDTDIHHPPVPD

Sequence (84 aa):
MRKQEIISFKADQRLVEALNKIPNRSEFIRAAVLRAMDNICPLCQGTGILTPSQQEHWHEFEHHSIVTCQECKETYISCDHESG

pLDDT: mean 87.52, std 10.4, range [42.25, 97.56]